Protein AF-A0A0A9XXL0-F1 (afdb_monomer_lite)

Structure (mmCIF, N/CA/C/O backbone):
data_AF-A0A0A9XXL0-F1
#
_entry.id   AF-A0A0A9XXL0-F1
#
loop_
_atom_site.group_PDB
_atom_site.id
_atom_site.type_symbol
_atom_site.label_atom_id
_atom_site.label_alt_id
_atom_site.label_comp_id
_atom_site.label_asym_id
_atom_site.label_entity_id
_atom_site.label_seq_id
_atom_site.pdbx_PDB_ins_code
_atom_site.Cartn_x
_atom_site.Cartn_y
_atom_site.Cartn_z
_atom_site.occupancy
_atom_site.B_iso_or_equiv
_atom_site.auth_seq_id
_atom_site.auth_comp_id
_atom_site.auth_asym_id
_atom_site.auth_atom_id
_atom_site.pdbx_PDB_model_num
ATOM 1 N N . PHE A 1 1 ? 27.779 -18.215 -53.966 1.00 49.84 1 PHE A N 1
ATOM 2 C CA . PHE A 1 1 ? 27.260 -18.832 -52.731 1.00 49.84 1 PHE A CA 1
ATOM 3 C C . PHE A 1 1 ? 27.783 -18.020 -51.558 1.00 49.84 1 PHE A C 1
ATOM 5 O O . PHE A 1 1 ? 28.861 -18.309 -51.068 1.00 49.84 1 PHE A O 1
ATOM 12 N N . GLU A 1 2 ? 27.054 -16.990 -51.136 1.00 44.25 2 GLU A N 1
ATOM 13 C CA . GLU A 1 2 ? 27.324 -16.292 -49.874 1.00 44.25 2 GLU A CA 1
ATOM 14 C C . GLU A 1 2 ? 26.013 -16.256 -49.096 1.00 44.25 2 GLU A C 1
ATOM 16 O O . GLU A 1 2 ? 25.129 -15.441 -49.341 1.00 44.25 2 GLU A O 1
ATOM 21 N N . GLN A 1 3 ? 25.856 -17.240 -48.212 1.00 53.06 3 GLN A N 1
ATOM 22 C CA . GLN A 1 3 ? 24.841 -17.208 -47.172 1.00 53.06 3 GLN A CA 1
ATOM 23 C C . GLN A 1 3 ? 25.384 -16.298 -46.071 1.00 53.06 3 GLN A C 1
ATOM 25 O O . GLN A 1 3 ? 26.183 -16.733 -45.245 1.00 53.06 3 GLN A O 1
ATOM 30 N N . GLN A 1 4 ? 24.983 -15.026 -46.077 1.00 57.50 4 GLN A N 1
ATOM 31 C CA . GLN A 1 4 ? 25.156 -14.179 -44.903 1.00 57.50 4 GLN A CA 1
ATOM 32 C C . GLN A 1 4 ? 24.216 -14.687 -43.811 1.00 57.50 4 GLN A C 1
ATOM 34 O O . GLN A 1 4 ? 22.992 -14.636 -43.925 1.00 57.50 4 GLN A O 1
ATOM 39 N N . GLN A 1 5 ? 24.835 -15.238 -42.771 1.00 61.00 5 GLN A N 1
ATOM 40 C CA . GLN A 1 5 ? 24.216 -15.678 -41.532 1.00 61.00 5 GLN A CA 1
ATOM 41 C C . GLN A 1 5 ? 23.481 -14.497 -40.892 1.00 61.00 5 GLN A C 1
ATOM 43 O O . GLN A 1 5 ? 24.070 -13.625 -40.259 1.00 61.00 5 GLN A O 1
ATOM 48 N N . GLN A 1 6 ? 22.166 -14.468 -41.084 1.00 58.16 6 GLN A N 1
ATOM 49 C CA . GLN A 1 6 ? 21.268 -13.571 -40.378 1.00 58.16 6 GLN A CA 1
ATOM 50 C C . GLN A 1 6 ? 21.258 -14.004 -38.908 1.00 58.16 6 GLN A C 1
ATOM 52 O O . GLN A 1 6 ? 20.648 -15.013 -38.545 1.00 58.16 6 GLN A O 1
ATOM 57 N N . ALA A 1 7 ? 21.977 -13.269 -38.059 1.00 59.91 7 ALA A N 1
ATOM 58 C CA . ALA A 1 7 ? 21.855 -13.385 -36.616 1.00 59.91 7 ALA A CA 1
ATOM 59 C C . ALA A 1 7 ? 20.393 -13.094 -36.247 1.00 59.91 7 ALA A C 1
ATOM 61 O O . ALA A 1 7 ? 19.950 -11.946 -36.262 1.00 59.91 7 ALA A O 1
ATOM 62 N N . ARG A 1 8 ? 19.613 -14.147 -35.977 1.00 52.84 8 ARG A N 1
ATOM 63 C CA . ARG A 1 8 ? 18.274 -14.026 -35.395 1.00 52.84 8 ARG A CA 1
ATOM 64 C C . ARG A 1 8 ? 18.458 -13.433 -34.002 1.00 52.84 8 ARG A C 1
ATOM 66 O O . ARG A 1 8 ? 18.726 -14.168 -33.057 1.00 52.84 8 ARG A O 1
ATOM 73 N N . ALA A 1 9 ? 18.357 -12.111 -33.889 1.00 58.66 9 ALA A N 1
ATOM 74 C CA . ALA A 1 9 ? 18.155 -11.461 -32.606 1.00 58.66 9 ALA A CA 1
ATOM 75 C C . ALA A 1 9 ? 16.938 -12.133 -31.958 1.00 58.66 9 ALA A C 1
ATOM 77 O O . ALA A 1 9 ? 15.863 -12.194 -32.565 1.00 58.66 9 ALA A O 1
ATOM 78 N N . ALA A 1 10 ? 17.133 -12.728 -30.781 1.00 61.19 10 ALA A N 1
ATOM 79 C CA . ALA A 1 10 ? 16.031 -13.257 -29.994 1.00 61.19 10 ALA A CA 1
ATOM 80 C C . ALA A 1 10 ? 14.982 -12.142 -29.820 1.00 61.19 10 ALA A C 1
ATOM 82 O O . ALA A 1 10 ? 15.371 -10.975 -29.695 1.00 61.19 10 ALA A O 1
ATOM 83 N N . PRO A 1 11 ? 13.673 -12.455 -29.850 1.00 59.47 11 PRO A N 1
ATOM 84 C CA . PRO A 1 11 ? 12.660 -11.450 -29.550 1.00 59.47 11 PRO A CA 1
ATOM 85 C C . PRO A 1 11 ? 13.009 -10.804 -28.201 1.00 59.47 11 PRO A C 1
ATOM 87 O O . PRO A 1 11 ? 13.461 -11.526 -27.306 1.00 59.47 11 PRO A O 1
ATOM 90 N N . PRO A 1 12 ? 12.859 -9.473 -28.045 1.00 58.34 12 PRO A N 1
ATOM 91 C CA . PRO A 1 12 ? 13.075 -8.846 -26.751 1.00 58.34 12 PRO A CA 1
ATOM 92 C C . PRO A 1 12 ? 12.215 -9.604 -25.743 1.00 58.34 12 PRO A C 1
ATOM 94 O O . PRO A 1 12 ? 11.015 -9.790 -25.967 1.00 58.34 12 PRO A O 1
ATOM 97 N N . ALA A 1 13 ? 12.853 -10.119 -24.688 1.00 59.03 13 ALA A N 1
ATOM 98 C CA . ALA A 1 13 ? 12.147 -10.764 -23.593 1.00 59.03 13 ALA A CA 1
ATOM 99 C C . ALA A 1 13 ? 10.990 -9.848 -23.165 1.00 59.03 13 ALA A C 1
ATOM 101 O O . ALA A 1 13 ? 11.168 -8.626 -23.211 1.00 59.03 13 ALA A O 1
ATOM 102 N N . PRO A 1 14 ? 9.814 -10.392 -22.798 1.00 54.81 14 PRO A N 1
ATOM 103 C CA . PRO A 1 14 ? 8.705 -9.566 -22.347 1.00 54.81 14 PRO A CA 1
ATOM 104 C C . PRO A 1 14 ? 9.224 -8.666 -21.228 1.00 54.81 14 PRO A C 1
ATOM 106 O O . PRO A 1 14 ? 9.605 -9.143 -20.159 1.00 54.81 14 PRO A O 1
ATOM 109 N N . THR A 1 15 ? 9.330 -7.370 -21.520 1.00 59.53 15 THR A N 1
ATOM 110 C CA . THR A 1 15 ? 9.769 -6.371 -20.553 1.00 59.53 15 THR A CA 1
ATOM 111 C C . THR A 1 15 ? 8.756 -6.419 -19.433 1.00 59.53 15 THR A C 1
ATOM 113 O O . THR A 1 15 ? 7.582 -6.102 -19.659 1.00 59.53 15 THR A O 1
ATOM 116 N N . ARG A 1 16 ? 9.184 -6.884 -18.258 1.00 61.16 16 ARG A N 1
ATOM 117 C CA . ARG A 1 16 ? 8.318 -6.888 -17.085 1.00 61.16 16 ARG A CA 1
ATOM 118 C C . ARG A 1 16 ? 7.814 -5.458 -16.879 1.00 61.16 16 ARG A C 1
ATOM 120 O O . ARG A 1 16 ? 8.539 -4.504 -17.176 1.00 61.16 16 ARG A O 1
ATOM 127 N N . PRO A 1 17 ? 6.550 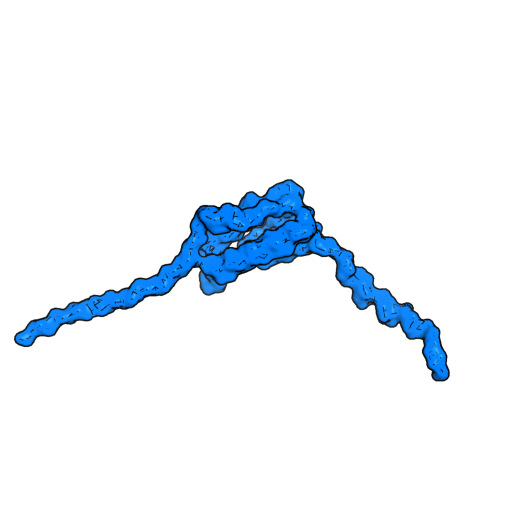-5.275 -16.492 1.00 66.88 17 PRO A N 1
ATOM 128 C CA . PRO A 1 17 ? 6.045 -3.943 -16.220 1.00 66.88 17 PRO A CA 1
ATOM 129 C C . PRO A 1 17 ? 6.868 -3.356 -15.069 1.00 66.88 17 PRO A C 1
ATOM 131 O O . PRO A 1 17 ? 6.873 -3.930 -13.993 1.00 66.88 17 PRO A O 1
ATOM 134 N N . HIS A 1 18 ? 7.571 -2.245 -15.300 1.00 72.69 18 HIS A N 1
ATOM 135 C CA . HIS A 1 18 ? 8.360 -1.597 -14.249 1.00 72.69 18 HIS A CA 1
ATOM 136 C C . HIS A 1 18 ? 7.465 -0.734 -13.356 1.00 72.69 18 HIS A C 1
ATOM 138 O O . HIS A 1 18 ? 6.600 0.007 -13.842 1.00 72.69 18 HIS A O 1
ATOM 144 N N . PHE A 1 19 ? 7.719 -0.765 -12.056 1.00 76.25 19 PHE A N 1
ATOM 145 C CA . PHE A 1 19 ? 7.063 0.047 -11.054 1.00 76.25 19 PHE A CA 1
ATOM 146 C C . PHE A 1 19 ? 7.470 1.521 -11.194 1.00 76.25 19 PHE A C 1
ATOM 148 O O . PHE A 1 19 ? 8.568 1.952 -10.839 1.00 76.25 19 PHE A O 1
ATOM 155 N N . LYS A 1 20 ? 6.557 2.332 -11.733 1.00 77.44 20 LYS A N 1
ATOM 156 C CA . LYS A 1 20 ? 6.718 3.782 -11.895 1.00 77.44 20 LYS A CA 1
ATOM 157 C C . LYS A 1 20 ? 6.043 4.572 -10.781 1.00 77.44 20 LYS A C 1
ATOM 159 O O . LYS A 1 20 ? 5.068 4.133 -10.175 1.00 77.44 20 LYS A O 1
ATOM 164 N N . LYS A 1 21 ? 6.496 5.818 -10.610 1.00 74.50 21 LYS A N 1
ATOM 165 C CA . LYS A 1 21 ? 5.904 6.807 -9.692 1.00 74.50 21 LYS A CA 1
ATOM 166 C C . LYS A 1 21 ? 4.396 6.993 -9.897 1.00 74.50 21 LYS A C 1
ATOM 168 O O . LYS A 1 21 ? 3.671 7.120 -8.925 1.00 74.50 21 LYS A O 1
ATOM 173 N N . GLU A 1 22 ? 3.926 6.916 -11.139 1.00 79.06 22 GLU A N 1
ATOM 174 C CA . GLU A 1 22 ? 2.502 7.020 -11.493 1.00 79.06 22 GLU A CA 1
ATOM 175 C C . GLU A 1 22 ? 1.638 5.947 -10.809 1.00 79.06 22 GLU A C 1
ATOM 177 O O . GLU A 1 22 ? 0.478 6.187 -10.493 1.00 79.06 22 GLU A O 1
ATOM 182 N N . HIS A 1 23 ? 2.196 4.764 -10.533 1.00 78.62 23 HIS A N 1
ATOM 183 C CA . HIS A 1 23 ? 1.485 3.703 -9.816 1.00 78.62 23 HIS A CA 1
ATOM 184 C C . HIS A 1 23 ? 1.361 3.998 -8.318 1.00 78.62 23 HIS A C 1
ATOM 186 O O . HIS A 1 23 ? 0.416 3.539 -7.683 1.00 78.62 23 HIS A O 1
ATOM 192 N N . ILE A 1 24 ? 2.267 4.811 -7.769 1.00 78.44 24 ILE A N 1
ATOM 193 C CA . ILE A 1 24 ? 2.233 5.269 -6.377 1.00 78.44 24 ILE A CA 1
ATOM 194 C C . ILE A 1 24 ? 1.065 6.240 -6.164 1.00 78.44 24 ILE A C 1
ATOM 196 O O . ILE A 1 24 ? 0.441 6.223 -5.106 1.00 78.44 24 ILE A O 1
ATOM 200 N N . ASP A 1 25 ? 0.734 7.069 -7.156 1.00 79.25 25 ASP A N 1
ATOM 201 C CA . ASP A 1 25 ? -0.407 7.992 -7.088 1.00 79.25 25 ASP A CA 1
ATOM 202 C C . ASP A 1 25 ? -1.765 7.279 -7.043 1.00 79.25 25 ASP A C 1
ATOM 204 O O . ASP A 1 25 ? -2.719 7.811 -6.482 1.00 79.25 25 ASP A O 1
ATOM 208 N N . VAL A 1 26 ? -1.842 6.046 -7.552 1.00 81.50 26 VAL A N 1
ATOM 209 C CA . VAL A 1 26 ? -3.060 5.220 -7.493 1.00 81.50 26 VAL A CA 1
ATOM 210 C C . VAL A 1 26 ? -3.287 4.635 -6.093 1.00 81.50 26 VAL A C 1
ATOM 212 O O . VAL A 1 26 ? -4.416 4.290 -5.746 1.00 81.50 26 VAL A O 1
ATOM 215 N N . ILE A 1 27 ? -2.235 4.521 -5.273 1.00 84.62 27 ILE A N 1
ATOM 216 C CA . ILE A 1 27 ? -2.342 3.984 -3.914 1.00 84.62 27 ILE A CA 1
ATOM 217 C C . ILE A 1 27 ? -3.051 5.019 -3.026 1.00 84.62 27 ILE A C 1
ATOM 219 O O . ILE A 1 27 ? -2.520 6.123 -2.841 1.00 84.62 27 ILE A O 1
ATOM 223 N N . PRO A 1 28 ? -4.217 4.682 -2.440 1.00 82.81 28 PRO A N 1
ATOM 224 C CA . PRO A 1 28 ? -4.902 5.584 -1.529 1.00 82.81 28 PRO A CA 1
ATOM 225 C C . PRO A 1 28 ? -4.073 5.784 -0.259 1.00 82.81 28 PRO A C 1
ATOM 227 O O . PRO A 1 28 ? -3.297 4.924 0.151 1.00 82.81 28 PRO A O 1
ATOM 230 N N . ILE A 1 29 ? -4.230 6.938 0.379 1.00 87.81 29 ILE A N 1
ATOM 231 C CA . ILE A 1 29 ? -3.555 7.222 1.644 1.00 87.81 29 ILE A CA 1
ATOM 232 C C . ILE A 1 29 ? -4.312 6.512 2.766 1.00 87.81 29 ILE A C 1
ATOM 234 O O . ILE A 1 29 ? -5.510 6.730 2.929 1.00 87.81 29 ILE A O 1
ATOM 238 N N . PHE A 1 30 ? -3.609 5.714 3.567 1.00 85.62 30 PHE A N 1
ATOM 239 C CA . PHE A 1 30 ? -4.183 5.023 4.716 1.00 85.62 30 PHE A CA 1
ATOM 240 C C . PHE A 1 30 ? -3.719 5.664 6.024 1.00 85.62 30 PHE A C 1
ATOM 242 O O . PHE A 1 30 ? -2.521 5.748 6.293 1.00 85.62 30 PHE A O 1
ATOM 249 N N . LYS A 1 31 ? -4.671 6.117 6.845 1.00 85.00 31 LYS A N 1
ATOM 250 C CA . LYS A 1 31 ? -4.409 6.767 8.144 1.00 85.00 31 LYS A CA 1
ATOM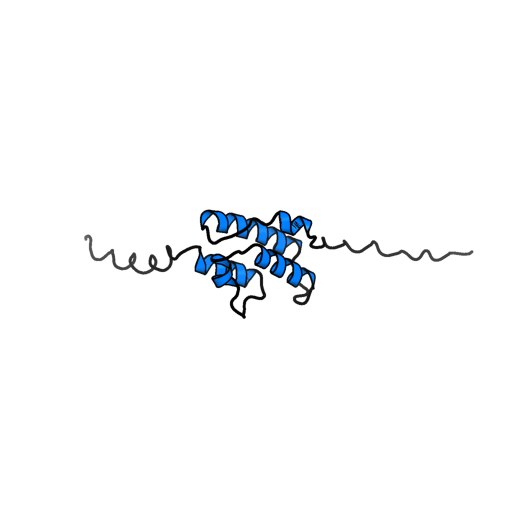 251 C C . LYS A 1 31 ? -4.833 5.925 9.350 1.00 85.00 31 LYS A C 1
ATOM 253 O O . LYS A 1 31 ? -4.562 6.326 10.474 1.00 85.00 31 LYS A O 1
ATOM 258 N N . GLY A 1 32 ? -5.467 4.771 9.131 1.00 78.25 32 GLY A N 1
ATOM 259 C CA . GLY A 1 32 ? -6.010 3.930 10.206 1.00 78.25 32 GLY A CA 1
ATOM 260 C C . GLY A 1 32 ? -7.536 3.826 10.226 1.00 78.25 32 GLY A C 1
ATOM 261 O O . GLY A 1 32 ? -8.107 3.457 11.244 1.00 78.25 32 GLY A O 1
ATOM 262 N N . GLU A 1 33 ? -8.209 4.172 9.127 1.00 81.44 33 GLU A N 1
ATOM 263 C CA . GLU A 1 33 ? -9.666 4.058 9.008 1.00 81.44 33 GLU A CA 1
ATOM 264 C C . GLU A 1 33 ? -10.052 2.645 8.532 1.00 81.44 33 GLU A C 1
ATOM 266 O O . GLU A 1 33 ? -9.637 2.253 7.441 1.00 81.44 33 GLU A O 1
ATOM 271 N N . PRO A 1 34 ? -10.860 1.870 9.277 1.00 74.88 34 PRO A N 1
ATOM 272 C CA . PRO A 1 34 ? -11.172 0.477 8.931 1.00 74.88 34 PRO A CA 1
ATOM 273 C C . PRO A 1 34 ? -11.892 0.331 7.579 1.00 74.88 34 PRO A C 1
ATOM 275 O O . PRO A 1 34 ? -11.638 -0.618 6.840 1.00 74.88 34 PRO A O 1
ATOM 278 N N . GLU A 1 35 ? -12.726 1.301 7.196 1.00 76.31 35 GLU A N 1
ATOM 279 C CA . GLU A 1 35 ? -13.395 1.326 5.885 1.00 76.31 35 GLU A CA 1
ATOM 280 C C . GLU A 1 35 ? -12.393 1.486 4.727 1.00 76.31 35 GLU A C 1
ATOM 282 O O . GLU A 1 35 ? -12.533 0.862 3.674 1.00 76.31 35 GLU A O 1
ATOM 287 N N . GLY A 1 36 ? -11.330 2.268 4.945 1.00 78.44 36 GLY A N 1
ATOM 288 C CA . GLY A 1 36 ? -10.255 2.481 3.977 1.00 78.44 36 GLY A CA 1
ATOM 289 C C . GLY A 1 36 ? -9.248 1.330 3.906 1.00 78.44 36 GLY A C 1
ATOM 290 O O . GLY A 1 36 ? -8.514 1.226 2.923 1.00 78.44 36 GLY A O 1
ATOM 291 N N . LEU A 1 37 ? -9.219 0.442 4.909 1.00 82.81 37 LEU A N 1
ATOM 292 C CA . LEU A 1 37 ? -8.263 -0.665 4.991 1.00 82.81 37 LEU A CA 1
ATOM 293 C C . LEU A 1 37 ? -8.464 -1.666 3.850 1.00 82.81 37 LEU A C 1
ATOM 295 O O . LEU A 1 37 ? -7.515 -1.998 3.144 1.00 82.81 37 LEU A O 1
ATOM 299 N N . HIS A 1 38 ? -9.702 -2.114 3.630 1.00 82.75 38 HIS A N 1
ATOM 300 C CA . HIS A 1 38 ? -10.015 -3.081 2.575 1.00 82.75 38 HIS A CA 1
ATOM 301 C C . HIS A 1 38 ? -9.688 -2.535 1.182 1.00 82.75 38 HIS A C 1
ATOM 303 O O . HIS A 1 38 ? -9.120 -3.246 0.351 1.00 82.75 38 HIS A O 1
ATOM 309 N N . GLN A 1 39 ? -10.004 -1.262 0.933 1.00 85.00 39 GLN A N 1
ATOM 310 C CA . GLN A 1 39 ? -9.702 -0.608 -0.337 1.00 85.00 39 GLN A CA 1
ATOM 311 C C . GLN A 1 39 ? -8.192 -0.442 -0.540 1.00 85.00 39 GLN A C 1
ATOM 313 O O . GLN A 1 39 ? -7.689 -0.728 -1.629 1.00 85.00 39 GLN A O 1
ATOM 318 N N . PHE A 1 40 ? -7.472 -0.018 0.503 1.00 87.38 40 PHE A N 1
ATOM 319 C CA . PHE A 1 40 ? -6.019 0.102 0.482 1.00 87.38 40 PHE A CA 1
ATOM 320 C C . PHE A 1 40 ? -5.370 -1.242 0.152 1.00 87.38 40 PHE A C 1
ATOM 322 O O . PHE A 1 40 ? -4.676 -1.339 -0.857 1.00 87.38 40 PHE A O 1
ATOM 329 N N . LEU A 1 41 ? -5.689 -2.288 0.924 1.00 86.38 41 LEU A N 1
ATOM 330 C CA . LEU A 1 41 ? -5.152 -3.636 0.732 1.00 86.38 41 LEU A CA 1
ATOM 331 C C . LEU A 1 41 ? -5.467 -4.200 -0.655 1.00 86.38 41 LEU A C 1
ATOM 333 O O . LEU A 1 41 ? -4.614 -4.846 -1.257 1.00 86.38 41 LEU A O 1
ATOM 337 N N . HIS A 1 42 ? -6.664 -3.953 -1.189 1.00 87.06 42 HIS A N 1
ATOM 338 C CA . HIS A 1 42 ? -7.036 -4.406 -2.532 1.00 87.06 42 HIS A CA 1
ATOM 339 C C . HIS A 1 42 ? -6.180 -3.760 -3.624 1.00 87.06 42 HIS A C 1
ATOM 341 O O . HIS A 1 42 ? -5.722 -4.436 -4.546 1.00 87.06 42 HIS A O 1
ATOM 347 N N . ILE A 1 43 ? -5.940 -2.450 -3.531 1.00 86.94 43 ILE A N 1
ATOM 348 C CA . ILE A 1 43 ? -5.138 -1.717 -4.518 1.00 86.94 43 ILE A CA 1
ATOM 349 C C . ILE A 1 43 ? -3.663 -2.098 -4.396 1.00 86.94 43 ILE A C 1
ATOM 351 O O . ILE A 1 43 ? -3.021 -2.387 -5.406 1.00 86.94 43 ILE A O 1
ATOM 355 N N . THR A 1 44 ? -3.129 -2.166 -3.176 1.00 87.94 44 THR A N 1
ATOM 356 C CA . THR A 1 44 ? -1.731 -2.546 -2.954 1.00 87.94 44 THR A CA 1
ATOM 357 C C . THR A 1 44 ? -1.467 -4.003 -3.323 1.00 87.94 44 THR A C 1
ATOM 359 O O . THR A 1 44 ? -0.424 -4.290 -3.898 1.00 87.94 44 THR A O 1
ATOM 362 N N . GLN A 1 45 ? -2.429 -4.911 -3.114 1.00 87.50 45 GLN A N 1
ATOM 363 C CA . GLN A 1 45 ? -2.321 -6.309 -3.546 1.00 87.50 45 GLN A CA 1
ATOM 364 C C . GLN A 1 45 ? -2.215 -6.415 -5.068 1.00 87.50 45 GLN A C 1
ATOM 366 O O . GLN A 1 45 ? -1.406 -7.192 -5.555 1.00 87.50 45 GLN A O 1
ATOM 371 N N . LYS A 1 46 ? -2.985 -5.623 -5.825 1.00 86.25 46 LYS A N 1
ATOM 372 C CA . LYS A 1 46 ? -2.896 -5.599 -7.296 1.00 86.25 46 LYS A CA 1
ATOM 373 C C . LYS A 1 46 ? -1.558 -5.075 -7.804 1.00 86.25 46 LYS A C 1
ATOM 375 O O . LYS A 1 46 ? -1.110 -5.484 -8.870 1.00 86.25 46 LYS A O 1
ATOM 380 N N . LEU A 1 47 ? -0.946 -4.142 -7.077 1.00 85.31 47 LEU A N 1
ATOM 381 C CA . LEU A 1 47 ? 0.393 -3.664 -7.409 1.00 85.31 47 LEU A CA 1
ATOM 382 C C . LEU A 1 47 ? 1.429 -4.745 -7.128 1.00 85.31 47 LEU A C 1
ATOM 384 O O . LEU A 1 47 ? 2.259 -5.019 -7.982 1.00 85.31 47 LEU A O 1
ATOM 388 N N . VAL A 1 48 ? 1.342 -5.396 -5.974 1.00 85.19 48 VAL A N 1
ATOM 389 C CA . VAL A 1 48 ? 2.241 -6.495 -5.617 1.00 85.19 48 VAL A CA 1
ATOM 390 C C . VAL A 1 48 ? 2.099 -7.638 -6.622 1.00 85.19 48 VAL A C 1
ATOM 392 O O . VAL A 1 48 ? 3.084 -8.032 -7.213 1.00 85.19 48 VAL A O 1
ATOM 395 N N . ASP A 1 49 ? 0.889 -8.073 -6.957 1.00 84.31 49 ASP A N 1
ATOM 396 C CA . ASP A 1 49 ? 0.656 -9.138 -7.948 1.00 84.31 49 ASP A CA 1
ATOM 397 C C . ASP A 1 49 ? 1.244 -8.829 -9.340 1.00 84.31 49 ASP A C 1
ATOM 399 O O . ASP A 1 49 ? 1.688 -9.720 -10.059 1.00 84.31 49 ASP A O 1
ATOM 403 N N . ARG A 1 50 ? 1.284 -7.546 -9.724 1.00 81.62 50 ARG A N 1
ATOM 404 C CA . ARG A 1 50 ? 1.789 -7.117 -11.033 1.00 81.62 50 ARG A CA 1
ATOM 405 C C . ARG A 1 50 ? 3.300 -6.857 -11.053 1.00 81.62 50 ARG A C 1
ATOM 407 O O . ARG A 1 50 ? 3.919 -7.057 -12.095 1.00 81.62 50 ARG A O 1
ATOM 414 N N . PHE A 1 51 ? 3.852 -6.328 -9.964 1.00 81.00 51 PHE A N 1
ATOM 415 C CA . PHE A 1 51 ? 5.207 -5.762 -9.917 1.00 81.00 51 PHE A CA 1
ATOM 416 C C . PHE A 1 51 ? 6.149 -6.504 -8.965 1.00 81.00 51 PHE A C 1
ATOM 418 O O . PHE A 1 51 ? 7.356 -6.314 -9.049 1.00 81.00 51 PHE A O 1
ATOM 425 N N . TYR A 1 52 ? 5.623 -7.318 -8.050 1.00 80.62 52 TYR A N 1
ATOM 426 C CA . TYR A 1 52 ? 6.432 -8.071 -7.103 1.00 80.62 52 TYR A CA 1
ATOM 427 C C . TYR A 1 52 ? 6.990 -9.320 -7.780 1.00 80.62 52 TYR A C 1
ATOM 429 O O . TYR A 1 52 ? 6.258 -10.190 -8.254 1.00 80.62 52 TYR A O 1
ATOM 437 N N . ASN A 1 53 ? 8.310 -9.396 -7.831 1.00 80.62 53 ASN A N 1
ATOM 438 C CA . ASN A 1 53 ? 9.045 -10.522 -8.362 1.00 80.62 53 ASN A CA 1
ATOM 439 C C . ASN A 1 53 ? 9.220 -11.577 -7.261 1.00 80.62 53 ASN A C 1
ATOM 441 O O . ASN A 1 53 ? 10.032 -11.411 -6.353 1.00 80.62 53 ASN A O 1
ATOM 445 N N . HIS A 1 54 ? 8.450 -12.662 -7.340 1.00 76.06 54 HIS A N 1
ATOM 446 C CA . HIS A 1 54 ? 8.548 -13.777 -6.394 1.00 76.06 54 HIS A CA 1
ATOM 447 C C . HIS A 1 54 ? 9.771 -14.677 -6.641 1.00 76.06 54 HIS A C 1
ATOM 449 O O . HIS A 1 54 ? 10.178 -15.396 -5.731 1.00 76.06 54 HIS A O 1
ATOM 455 N N . ASP A 1 55 ? 10.352 -14.638 -7.843 1.00 76.50 55 ASP A N 1
ATOM 456 C CA . ASP A 1 55 ? 11.528 -15.433 -8.210 1.00 76.50 55 ASP A CA 1
ATOM 457 C C . ASP A 1 55 ? 12.843 -14.816 -7.702 1.00 76.50 55 ASP A C 1
ATOM 459 O O . ASP A 1 55 ? 13.812 -15.542 -7.491 1.00 76.50 55 ASP A O 1
ATOM 463 N N . ASP A 1 56 ? 12.880 -13.495 -7.490 1.00 77.06 56 ASP A N 1
ATOM 464 C CA . ASP A 1 56 ? 14.052 -12.770 -6.983 1.00 77.06 56 ASP A CA 1
ATOM 465 C C . ASP A 1 56 ? 13.646 -11.845 -5.817 1.00 77.06 56 ASP A C 1
ATOM 467 O O . ASP A 1 56 ? 13.097 -10.764 -6.040 1.00 77.06 56 ASP A O 1
ATOM 471 N N . PRO A 1 57 ? 13.848 -12.259 -4.553 1.00 70.88 57 PRO A N 1
ATOM 472 C CA . PRO A 1 57 ? 13.432 -11.474 -3.390 1.00 70.88 57 PRO A CA 1
ATOM 473 C C . PRO A 1 57 ? 14.267 -10.199 -3.187 1.00 70.88 57 PRO A C 1
ATOM 475 O O . PRO A 1 57 ? 13.759 -9.241 -2.603 1.00 70.88 57 PRO A O 1
ATOM 478 N N . ASP A 1 58 ? 15.501 -10.169 -3.696 1.00 73.88 58 ASP A N 1
ATOM 479 C CA . ASP A 1 58 ? 16.417 -9.021 -3.657 1.00 73.88 58 ASP A CA 1
ATOM 480 C C . ASP A 1 58 ? 16.181 -8.019 -4.804 1.00 73.88 58 ASP A C 1
ATOM 482 O O . ASP A 1 58 ? 16.910 -7.028 -4.936 1.00 73.88 58 ASP A O 1
ATOM 486 N N . ASP A 1 59 ? 15.139 -8.235 -5.613 1.00 80.62 59 ASP A N 1
ATOM 487 C CA . ASP A 1 59 ? 14.797 -7.358 -6.722 1.00 80.62 59 ASP A CA 1
ATOM 488 C C . ASP A 1 59 ? 14.522 -5.937 -6.210 1.00 80.62 59 ASP A C 1
ATOM 490 O O . ASP A 1 59 ? 13.743 -5.690 -5.277 1.00 80.62 59 ASP A O 1
ATOM 494 N N . PHE A 1 60 ? 15.173 -4.960 -6.836 1.00 79.94 60 PHE A N 1
ATOM 495 C CA . PHE A 1 60 ? 15.013 -3.560 -6.470 1.00 79.94 60 PHE A CA 1
ATOM 496 C C . PHE A 1 60 ? 13.557 -3.095 -6.624 1.00 79.94 60 PHE A C 1
ATOM 498 O O . PHE A 1 60 ? 13.092 -2.262 -5.839 1.00 79.94 60 PHE A O 1
ATOM 505 N N . GLU A 1 61 ? 12.807 -3.666 -7.573 1.00 81.50 61 GLU A N 1
ATOM 506 C CA . GLU A 1 61 ? 11.384 -3.375 -7.748 1.00 81.50 61 GLU A CA 1
ATOM 507 C C . GLU A 1 61 ? 10.564 -3.803 -6.529 1.00 81.50 61 GLU A C 1
ATOM 509 O O . GLU A 1 61 ? 9.694 -3.046 -6.092 1.00 81.50 61 GLU A O 1
ATOM 514 N N . ASN A 1 62 ? 10.891 -4.938 -5.900 1.00 83.25 62 ASN A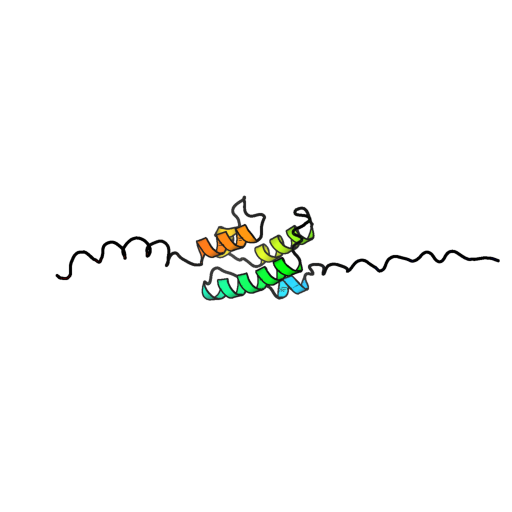 N 1
ATOM 515 C CA . ASN A 1 62 ? 10.229 -5.379 -4.671 1.00 83.25 62 ASN A CA 1
ATOM 516 C C . ASN A 1 62 ? 10.410 -4.334 -3.572 1.00 83.25 62 ASN A C 1
ATOM 518 O O . ASN A 1 62 ? 9.439 -3.890 -2.954 1.00 83.25 62 ASN A O 1
ATOM 522 N N . THR A 1 63 ? 11.642 -3.861 -3.379 1.00 83.19 63 THR A N 1
ATOM 523 C CA . THR A 1 63 ? 11.939 -2.830 -2.377 1.00 83.19 63 THR A CA 1
ATOM 524 C C . THR A 1 63 ? 11.224 -1.516 -2.699 1.00 83.19 63 THR A C 1
ATOM 526 O O . THR A 1 63 ? 10.699 -0.859 -1.792 1.00 83.19 63 THR A O 1
ATOM 529 N N . MET A 1 64 ? 11.139 -1.136 -3.977 1.00 84.19 64 MET A N 1
ATOM 530 C CA . MET A 1 64 ? 10.403 0.052 -4.416 1.00 84.19 64 MET A CA 1
ATOM 531 C C . MET A 1 64 ? 8.901 -0.051 -4.140 1.00 84.19 64 MET A C 1
ATOM 533 O O . MET A 1 64 ? 8.327 0.893 -3.592 1.00 84.19 64 MET A O 1
ATOM 537 N N . VAL A 1 65 ? 8.268 -1.180 -4.471 1.00 85.38 65 VAL A N 1
ATOM 538 C CA . VAL A 1 65 ? 6.836 -1.422 -4.232 1.00 85.38 65 VAL A CA 1
ATOM 539 C C . VAL A 1 65 ? 6.534 -1.352 -2.737 1.00 85.38 65 VAL A C 1
ATOM 541 O O . VAL A 1 65 ? 5.641 -0.615 -2.316 1.00 85.38 65 VAL A O 1
ATOM 544 N N . ILE A 1 66 ? 7.321 -2.049 -1.913 1.00 85.69 66 ILE A N 1
ATOM 545 C CA . ILE A 1 66 ? 7.166 -2.050 -0.454 1.00 85.69 66 ILE A CA 1
ATOM 546 C C . ILE A 1 66 ? 7.352 -0.646 0.129 1.00 85.69 66 ILE A C 1
ATOM 548 O O . ILE A 1 66 ? 6.542 -0.198 0.945 1.00 85.69 66 ILE A O 1
ATOM 552 N N . SER A 1 67 ? 8.378 0.082 -0.316 1.00 84.81 67 SER A N 1
ATOM 553 C CA . SER A 1 67 ? 8.643 1.452 0.136 1.00 84.81 67 SER A CA 1
ATOM 554 C C . SER A 1 67 ? 7.522 2.412 -0.260 1.00 84.81 67 SER A C 1
ATOM 556 O O . SER A 1 67 ? 7.110 3.251 0.542 1.00 84.81 67 SER A O 1
ATOM 558 N N . ALA A 1 68 ? 6.978 2.269 -1.470 1.00 86.81 68 ALA A N 1
ATOM 559 C CA . ALA A 1 68 ? 5.854 3.069 -1.933 1.00 86.81 68 ALA A CA 1
ATOM 560 C C . ALA A 1 68 ? 4.589 2.808 -1.111 1.00 86.81 68 ALA A C 1
ATOM 562 O O . ALA A 1 68 ? 3.932 3.760 -0.689 1.00 86.81 68 ALA A O 1
ATOM 563 N N . ILE A 1 69 ? 4.283 1.542 -0.820 1.00 87.19 69 ILE A N 1
ATOM 564 C CA . ILE A 1 69 ? 3.155 1.166 0.039 1.00 87.19 69 ILE A CA 1
ATOM 565 C C . ILE A 1 69 ? 3.340 1.773 1.433 1.00 87.19 69 ILE A C 1
ATOM 567 O O . ILE A 1 69 ? 2.449 2.474 1.910 1.00 87.19 69 ILE A O 1
ATOM 571 N N . LYS A 1 70 ? 4.520 1.607 2.048 1.00 85.19 70 LYS A N 1
ATOM 572 C CA . LYS A 1 70 ? 4.849 2.215 3.349 1.00 85.1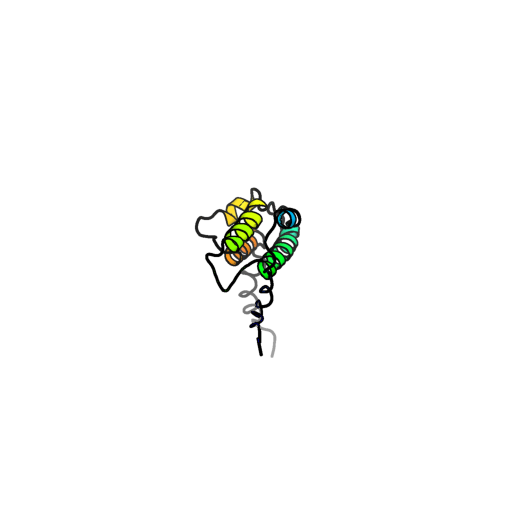9 70 LYS A CA 1
ATOM 573 C C . LYS A 1 70 ? 4.696 3.737 3.341 1.00 85.19 70 LYS A C 1
ATOM 575 O O . LYS A 1 70 ? 4.168 4.289 4.299 1.00 85.19 70 LYS A O 1
ATOM 580 N N . SER A 1 71 ? 5.087 4.413 2.258 1.00 86.44 71 SER A N 1
ATOM 581 C CA . SER A 1 71 ? 4.981 5.878 2.144 1.00 86.44 71 SER A CA 1
ATOM 582 C C . SER A 1 71 ? 3.540 6.406 2.173 1.00 86.44 71 SER A C 1
ATOM 584 O O . SER A 1 71 ? 3.313 7.570 2.500 1.00 86.44 71 SER A O 1
ATOM 586 N N . LYS A 1 72 ? 2.560 5.559 1.838 1.00 87.75 72 LYS A N 1
ATOM 587 C CA . LYS A 1 72 ? 1.131 5.904 1.812 1.00 87.75 72 LYS A CA 1
ATOM 588 C C . LYS A 1 72 ? 0.412 5.562 3.114 1.00 87.75 72 LYS A C 1
ATOM 590 O O . LYS A 1 72 ? -0.747 5.940 3.277 1.00 87.75 72 LYS A O 1
ATOM 595 N N . ILE A 1 73 ? 1.101 4.899 4.041 1.00 86.56 73 ILE A N 1
ATOM 596 C CA . ILE A 1 73 ? 0.627 4.617 5.393 1.00 86.56 73 ILE A CA 1
ATOM 597 C C . ILE A 1 73 ? 1.091 5.770 6.286 1.00 86.56 73 ILE A C 1
ATOM 599 O O . ILE A 1 73 ? 2.268 5.881 6.629 1.00 86.56 73 ILE A O 1
ATOM 603 N N . LEU A 1 74 ? 0.166 6.651 6.648 1.00 85.69 74 LEU A N 1
ATOM 604 C CA . LEU A 1 74 ? 0.446 7.820 7.478 1.00 85.69 74 LEU A CA 1
ATOM 605 C C . LEU A 1 74 ? 0.173 7.536 8.965 1.00 85.69 74 LEU A C 1
ATOM 607 O O . LEU A 1 74 ? -0.570 6.608 9.292 1.00 85.69 74 LEU A O 1
ATOM 611 N N . PRO A 1 75 ? 0.744 8.331 9.889 1.00 80.19 75 PRO A N 1
ATOM 612 C CA . PRO A 1 75 ? 0.393 8.254 11.304 1.00 80.19 75 PRO A CA 1
ATOM 613 C C . PRO A 1 75 ? -1.111 8.510 11.514 1.00 80.19 75 PRO A C 1
ATOM 615 O O . PRO A 1 75 ? -1.654 9.403 10.855 1.00 80.19 75 PRO A O 1
ATOM 618 N N . PRO A 1 76 ? -1.789 7.790 12.431 1.00 77.25 76 PRO A N 1
ATOM 619 C CA . PRO A 1 76 ? -1.262 6.799 13.387 1.00 77.25 76 PRO A CA 1
ATOM 620 C C . PRO A 1 76 ? -1.026 5.374 12.838 1.00 77.25 76 PRO A C 1
ATOM 622 O O . PRO A 1 76 ? -0.359 4.583 13.504 1.00 77.25 76 PRO A O 1
ATOM 625 N N . ALA A 1 77 ? -1.504 5.031 11.636 1.00 78.62 77 ALA A N 1
ATOM 626 C CA . ALA A 1 77 ? -1.346 3.691 11.043 1.00 78.62 77 ALA A CA 1
ATOM 627 C C . ALA A 1 77 ? 0.091 3.247 10.809 1.00 78.62 77 ALA A C 1
ATOM 629 O O . ALA A 1 77 ? 0.404 2.064 10.958 1.00 78.62 77 ALA A O 1
ATOM 630 N N . SER A 1 78 ? 0.978 4.193 10.521 1.00 79.38 78 SER A N 1
ATOM 631 C CA . SER A 1 78 ? 2.401 3.911 10.361 1.00 79.38 78 SER A CA 1
ATOM 632 C C . SER A 1 78 ? 2.996 3.230 11.600 1.00 79.38 78 SER A C 1
ATOM 634 O O . SER A 1 78 ? 3.803 2.318 11.464 1.00 79.38 78 SER A O 1
ATOM 636 N N . HIS A 1 79 ? 2.552 3.559 12.814 1.00 79.06 79 HIS A N 1
ATOM 637 C CA . HIS A 1 79 ? 3.128 2.981 14.033 1.00 79.06 79 HIS A CA 1
ATOM 638 C C . HIS A 1 79 ? 2.988 1.452 14.112 1.00 79.06 79 HIS A C 1
ATOM 640 O O . HIS A 1 79 ? 3.860 0.797 14.675 1.00 79.06 79 HIS A O 1
ATOM 646 N N . ALA A 1 80 ? 1.946 0.874 13.505 1.00 72.25 80 ALA A N 1
ATOM 647 C CA . ALA A 1 80 ? 1.758 -0.577 13.452 1.00 72.25 80 ALA A CA 1
ATOM 648 C C . ALA A 1 80 ? 2.702 -1.273 12.450 1.00 72.25 80 ALA A C 1
ATOM 650 O O . ALA A 1 80 ? 3.035 -2.443 12.619 1.00 72.25 80 ALA A O 1
ATOM 651 N N . VAL A 1 81 ? 3.141 -0.558 11.409 1.00 72.19 81 VAL A N 1
ATOM 652 C CA . VAL A 1 81 ? 3.876 -1.117 10.257 1.00 72.19 81 VAL A CA 1
ATOM 653 C C . VAL A 1 81 ? 5.372 -0.784 10.291 1.00 72.19 81 VAL A C 1
ATOM 655 O O . VAL A 1 81 ? 6.184 -1.476 9.685 1.00 72.19 81 VAL A O 1
ATOM 658 N N . PHE A 1 82 ? 5.770 0.255 11.026 1.00 69.94 82 PHE A N 1
ATOM 659 C CA . PHE A 1 82 ? 7.168 0.674 11.172 1.00 69.94 82 PHE A CA 1
ATOM 660 C C . PHE A 1 82 ? 7.958 -0.134 12.222 1.00 69.94 82 PHE A C 1
ATOM 662 O O . PHE A 1 82 ? 9.072 0.244 12.580 1.00 69.94 82 PHE A O 1
ATOM 669 N N . SER A 1 83 ? 7.426 -1.268 12.692 1.00 65.06 83 SER A N 1
ATOM 670 C CA . SER A 1 83 ? 8.215 -2.232 13.467 1.00 65.06 83 SER A CA 1
ATOM 671 C C . SER A 1 83 ? 9.354 -2.801 12.607 1.00 65.06 83 SER A C 1
ATOM 673 O O . SER A 1 83 ? 9.169 -3.078 11.421 1.00 65.06 83 SER A O 1
ATOM 675 N N . ALA A 1 84 ? 10.535 -2.985 13.201 1.00 56.41 84 ALA A N 1
ATOM 676 C CA . ALA A 1 84 ? 11.807 -3.253 12.515 1.00 56.41 84 ALA A CA 1
ATOM 677 C C . ALA A 1 84 ? 11.902 -4.593 11.743 1.00 56.41 84 ALA A C 1
ATOM 679 O O . ALA A 1 84 ? 12.974 -4.925 11.255 1.00 56.41 84 ALA A O 1
ATOM 680 N N . ALA A 1 85 ? 10.817 -5.367 11.637 1.00 62.06 85 ALA A N 1
ATOM 681 C CA . ALA A 1 85 ? 10.805 -6.711 11.047 1.00 62.06 85 ALA A CA 1
ATOM 682 C C . ALA A 1 85 ? 9.852 -6.873 9.84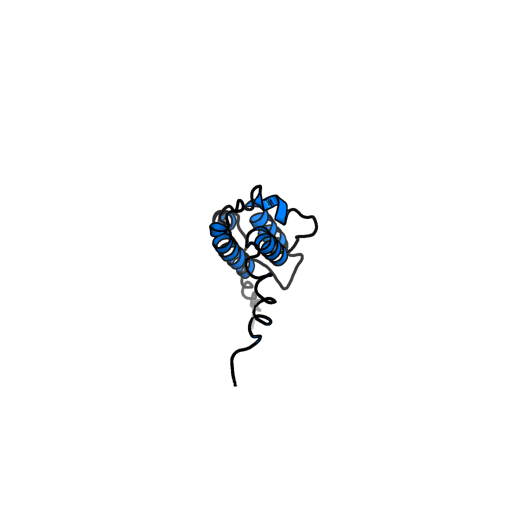2 1.00 62.06 85 ALA A C 1
ATOM 684 O O . ALA A 1 85 ? 9.565 -8.005 9.430 1.00 62.06 85 ALA A O 1
ATOM 685 N N . ILE A 1 86 ? 9.300 -5.772 9.315 1.00 70.81 86 ILE A N 1
ATOM 686 C CA . ILE A 1 86 ? 8.288 -5.780 8.249 1.00 70.81 86 ILE A CA 1
ATOM 687 C C . ILE A 1 86 ? 8.930 -5.420 6.904 1.00 70.81 86 ILE A C 1
ATOM 689 O O . ILE A 1 86 ? 8.921 -4.262 6.483 1.00 70.81 86 ILE A O 1
ATOM 693 N N . ASP A 1 87 ? 9.470 -6.432 6.230 1.00 74.81 87 ASP A N 1
ATOM 694 C CA . ASP A 1 87 ? 10.191 -6.291 4.952 1.00 74.81 87 ASP A CA 1
ATOM 695 C C . ASP A 1 87 ? 9.408 -6.831 3.746 1.00 74.81 87 ASP A C 1
ATOM 697 O O . ASP A 1 87 ? 9.780 -6.596 2.601 1.00 74.81 87 ASP A O 1
ATOM 701 N N . THR A 1 88 ? 8.289 -7.518 3.987 1.00 80.62 88 THR A N 1
ATOM 702 C CA . THR A 1 88 ? 7.439 -8.097 2.939 1.00 80.62 88 THR A CA 1
ATOM 703 C C . THR A 1 88 ? 6.040 -7.499 2.963 1.00 80.62 88 THR A C 1
ATOM 705 O O . THR A 1 88 ? 5.548 -7.044 4.000 1.00 80.62 88 THR A O 1
ATOM 708 N N . TYR A 1 89 ? 5.372 -7.516 1.808 1.00 83.19 89 TYR A N 1
ATOM 709 C CA . TYR A 1 89 ? 4.007 -7.008 1.694 1.00 83.19 89 TYR A CA 1
ATOM 710 C C . TYR A 1 89 ? 3.032 -7.805 2.566 1.00 83.19 89 TYR A C 1
ATOM 712 O O . TYR A 1 89 ? 2.142 -7.222 3.179 1.00 83.19 89 TYR A O 1
ATOM 720 N N . GLU A 1 90 ? 3.228 -9.120 2.669 1.00 81.81 90 GLU A N 1
ATOM 721 C CA . GLU A 1 90 ? 2.413 -9.987 3.522 1.00 81.81 90 GLU A CA 1
ATOM 722 C C . GLU A 1 90 ? 2.465 -9.541 4.981 1.00 81.81 90 GLU A C 1
ATOM 724 O O . GLU A 1 90 ? 1.419 -9.310 5.579 1.00 81.81 90 GLU A O 1
ATOM 729 N N . LYS A 1 91 ? 3.662 -9.262 5.509 1.00 83.50 91 LYS A N 1
ATOM 730 C CA . LYS A 1 91 ? 3.814 -8.739 6.870 1.00 83.50 91 LYS A CA 1
ATOM 731 C C . LYS A 1 91 ? 3.164 -7.364 7.046 1.00 83.50 91 LYS A C 1
ATOM 733 O O . LYS A 1 91 ? 2.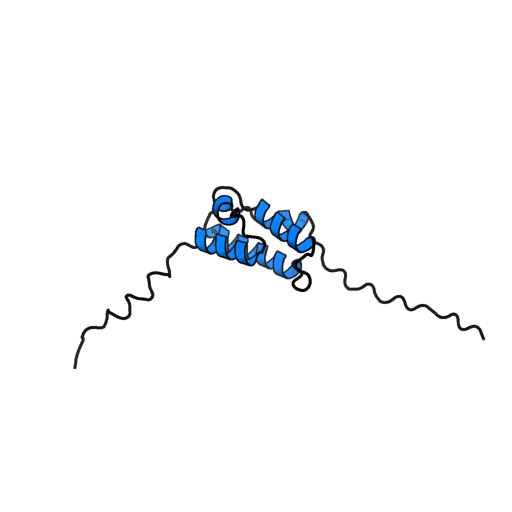610 -7.092 8.106 1.00 83.50 91 LYS A O 1
ATOM 738 N N . ILE A 1 92 ? 3.209 -6.490 6.031 1.00 84.94 92 ILE A N 1
ATOM 739 C CA . ILE A 1 92 ? 2.498 -5.195 6.063 1.00 84.94 92 ILE A CA 1
ATOM 740 C C . ILE A 1 92 ? 0.993 -5.436 6.157 1.00 84.94 92 ILE A C 1
ATOM 742 O O . ILE A 1 92 ? 0.324 -4.840 6.998 1.00 84.94 92 ILE A O 1
ATOM 746 N N . LYS A 1 93 ? 0.465 -6.309 5.299 1.00 85.88 93 LYS A N 1
ATOM 747 C CA . LYS A 1 93 ? -0.952 -6.662 5.254 1.00 85.88 93 LYS A CA 1
ATOM 748 C C . LYS A 1 93 ? -1.409 -7.257 6.583 1.00 85.88 93 LYS A C 1
ATOM 750 O O . LYS A 1 93 ? -2.403 -6.788 7.123 1.00 85.88 93 LYS A O 1
ATOM 755 N N . GLU A 1 94 ? -0.677 -8.222 7.131 1.00 83.25 94 GLU A N 1
ATOM 756 C CA . GLU A 1 94 ? -0.968 -8.822 8.435 1.00 83.25 94 GLU A CA 1
ATOM 757 C C . GLU A 1 94 ? -0.898 -7.798 9.568 1.00 83.25 94 GLU A C 1
ATOM 759 O O . GLU A 1 94 ? -1.801 -7.753 10.396 1.00 83.25 94 GLU A O 1
ATOM 764 N N . ALA A 1 95 ? 0.119 -6.933 9.601 1.00 83.31 95 ALA A N 1
ATOM 765 C CA . ALA A 1 95 ? 0.232 -5.895 10.624 1.00 83.31 95 ALA A CA 1
ATOM 766 C C . ALA A 1 95 ? -0.932 -4.897 10.564 1.00 83.31 95 ALA A C 1
ATOM 768 O O . ALA A 1 95 ? -1.491 -4.535 11.598 1.00 83.31 95 ALA A O 1
ATOM 769 N N . LEU A 1 96 ? -1.327 -4.477 9.359 1.00 82.75 96 LEU A N 1
ATOM 770 C CA . LEU A 1 96 ? -2.468 -3.588 9.160 1.00 82.75 96 LEU A CA 1
ATOM 771 C C . LEU A 1 96 ? -3.793 -4.266 9.530 1.00 82.75 96 LEU A C 1
ATOM 773 O O . LEU A 1 96 ? -4.615 -3.643 10.196 1.00 82.75 96 LEU A O 1
ATOM 777 N N . LEU A 1 97 ? -3.990 -5.532 9.153 1.00 82.31 97 LEU A N 1
ATOM 778 C CA . LEU A 1 97 ? -5.173 -6.309 9.533 1.00 82.31 97 LEU A CA 1
ATOM 779 C C . LEU A 1 97 ? -5.236 -6.517 11.054 1.00 82.31 97 LEU A C 1
ATOM 781 O O . LEU A 1 97 ? -6.252 -6.221 11.674 1.00 82.31 97 LEU A O 1
ATOM 785 N N . ASN A 1 98 ? -4.142 -6.925 11.691 1.00 79.75 98 ASN A N 1
ATOM 786 C CA . ASN A 1 98 ? -4.100 -7.113 13.142 1.00 79.75 98 ASN A CA 1
ATOM 787 C C . ASN A 1 98 ? -4.331 -5.808 13.917 1.00 79.75 98 ASN A C 1
ATOM 789 O O . ASN A 1 98 ? -4.931 -5.834 14.990 1.00 79.75 98 ASN A O 1
ATOM 793 N N . ALA A 1 99 ? -3.866 -4.671 13.391 1.00 79.75 99 ALA A N 1
ATOM 794 C CA . ALA A 1 99 ? -4.010 -3.376 14.051 1.00 79.75 99 ALA A CA 1
ATOM 795 C C . ALA A 1 99 ? -5.373 -2.705 13.813 1.00 79.75 99 ALA A C 1
ATOM 797 O O . ALA A 1 99 ? -5.868 -2.029 14.711 1.00 79.75 99 ALA A O 1
ATOM 798 N N . TYR A 1 100 ? -5.964 -2.859 12.622 1.00 77.69 100 TYR A N 1
ATOM 799 C CA . TYR A 1 100 ? -7.125 -2.067 12.183 1.00 77.69 100 TYR A CA 1
ATOM 800 C C . TYR A 1 100 ? -8.355 -2.885 11.786 1.00 77.69 100 TYR A C 1
ATOM 802 O O . TYR A 1 100 ? -9.426 -2.306 11.620 1.00 77.69 100 TYR A O 1
ATOM 810 N N . THR A 1 101 ? -8.242 -4.207 11.651 1.00 72.00 101 THR A N 1
ATOM 811 C CA . THR A 1 101 ? -9.401 -5.077 11.390 1.00 72.00 101 THR A CA 1
ATOM 812 C C . THR A 1 101 ? -10.138 -5.490 12.676 1.00 72.00 101 THR A C 1
ATOM 814 O O . THR A 1 101 ? -11.207 -6.075 12.567 1.00 72.00 101 THR A O 1
ATOM 817 N N . ASP A 1 102 ? -9.612 -5.134 13.860 1.00 57.19 102 ASP A N 1
ATOM 818 C CA . ASP A 1 102 ? -10.172 -5.317 15.216 1.00 57.19 102 ASP A CA 1
ATOM 819 C C . ASP A 1 102 ? -11.051 -6.570 15.425 1.00 57.19 102 ASP A C 1
ATOM 821 O O . ASP A 1 102 ? -12.244 -6.582 15.120 1.00 57.19 102 ASP A O 1
ATOM 825 N N . ARG A 1 103 ? -10.426 -7.616 15.993 1.00 52.41 103 ARG A N 1
ATOM 826 C CA . ARG A 1 103 ? -10.873 -8.448 17.138 1.00 52.41 103 ARG A CA 1
ATOM 827 C C . ARG A 1 103 ? -12.355 -8.832 17.306 1.00 52.41 103 ARG A C 1
ATOM 829 O O . ARG A 1 103 ? -12.754 -9.208 18.405 1.00 52.41 103 ARG A O 1
ATOM 836 N N . ARG A 1 104 ? -13.177 -8.831 16.262 1.00 50.28 104 ARG A N 1
ATOM 837 C CA . ARG A 1 104 ? -14.560 -9.326 16.367 1.00 50.28 104 ARG A CA 1
ATOM 838 C C . ARG A 1 104 ? -14.710 -10.837 16.187 1.00 50.28 104 ARG A C 1
ATOM 840 O O . ARG A 1 104 ? -15.803 -11.333 16.434 1.00 50.28 104 ARG A O 1
ATOM 847 N N . ASP A 1 105 ? -13.630 -11.564 15.881 1.00 48.62 105 ASP A N 1
ATOM 848 C CA . ASP A 1 105 ? -13.702 -13.021 15.667 1.00 48.62 105 ASP A CA 1
ATOM 849 C C . ASP A 1 105 ? -12.893 -13.893 16.650 1.00 48.62 105 ASP A C 1
ATOM 851 O O . ASP A 1 105 ? -13.267 -15.038 16.884 1.00 48.62 105 ASP A O 1
ATOM 855 N N . ASP A 1 106 ? -11.865 -13.382 17.338 1.00 47.12 106 ASP A N 1
ATOM 856 C CA . ASP A 1 106 ? -11.027 -14.234 18.213 1.00 47.12 106 ASP A CA 1
ATOM 857 C C . ASP A 1 106 ? -11.654 -14.602 19.576 1.00 47.12 106 ASP A C 1
ATOM 859 O O . ASP A 1 106 ? -11.121 -15.439 20.302 1.00 47.12 106 ASP A O 1
ATOM 863 N N . HIS A 1 107 ? -12.808 -14.029 19.939 1.00 45.84 107 HIS A N 1
ATOM 864 C CA . HIS A 1 107 ? -13.539 -14.412 21.159 1.00 45.84 107 HIS A CA 1
ATOM 865 C C . HIS A 1 107 ? -14.853 -15.169 20.913 1.00 45.84 107 HIS A C 1
ATOM 867 O O . HIS A 1 107 ? -15.484 -15.601 21.880 1.00 45.84 107 HIS A O 1
ATOM 873 N N . THR A 1 108 ? -15.248 -15.403 19.659 1.00 47.66 108 THR A N 1
ATOM 874 C CA . THR A 1 108 ? -16.544 -16.039 19.352 1.00 47.66 108 THR A CA 1
ATOM 875 C C . THR A 1 108 ? -16.452 -17.561 19.197 1.00 47.66 108 THR A C 1
ATOM 877 O O . THR A 1 108 ? -17.472 -18.239 19.223 1.00 47.66 108 THR A O 1
ATOM 880 N N . LEU A 1 109 ? -15.252 -18.154 19.149 1.00 53.84 109 LEU A N 1
ATOM 881 C CA . LEU A 1 109 ? -15.108 -19.595 18.880 1.00 53.84 109 LEU A CA 1
ATOM 882 C C . LEU A 1 109 ? -15.038 -20.531 20.103 1.00 53.84 109 LEU A C 1
ATOM 884 O O . LEU A 1 109 ? -14.889 -21.736 19.919 1.00 53.84 109 LEU A O 1
ATOM 888 N N . CYS A 1 110 ? -15.219 -20.043 21.338 1.00 50.62 110 CYS A N 1
ATOM 889 C CA . CYS A 1 110 ? -15.209 -20.915 22.532 1.00 50.62 110 CYS A CA 1
ATOM 890 C C . CYS A 1 110 ? -16.444 -20.830 23.448 1.00 50.62 110 CYS A C 1
ATOM 892 O O . CYS A 1 110 ? -16.501 -21.571 24.428 1.00 50.62 110 CYS A O 1
ATOM 894 N N . ILE A 1 111 ? -17.446 -19.989 23.161 1.00 52.09 111 ILE A N 1
ATOM 895 C CA . ILE A 1 111 ? -18.649 -19.885 24.018 1.00 52.09 111 ILE A CA 1
ATOM 896 C C . ILE A 1 111 ? -19.847 -20.650 23.427 1.00 52.09 111 ILE A C 1
ATOM 898 O O . ILE A 1 111 ? -20.651 -21.199 24.181 1.00 52.09 111 ILE A O 1
ATOM 902 N N . GLU A 1 112 ? -19.921 -20.830 22.104 1.00 52.16 112 GLU A N 1
ATOM 903 C CA . GLU A 1 112 ? -21.036 -21.554 21.463 1.00 52.16 112 GLU A CA 1
ATOM 904 C C . GLU A 1 112 ? -20.968 -23.092 21.584 1.00 52.16 112 GLU A C 1
ATOM 906 O O . GLU A 1 112 ? -21.840 -23.788 21.075 1.00 52.16 112 GLU A O 1
ATOM 911 N N . MET A 1 113 ? -19.989 -23.650 22.311 1.00 51.44 113 MET A N 1
ATOM 912 C CA . MET A 1 113 ? -19.964 -25.082 22.666 1.00 51.44 113 MET A CA 1
ATOM 913 C C . MET A 1 113 ? -20.402 -25.387 24.109 1.00 51.44 113 MET A C 1
ATOM 915 O O . MET A 1 113 ? -20.550 -26.554 24.460 1.00 51.44 113 MET A O 1
ATOM 919 N N . VAL A 1 114 ? -20.667 -24.378 24.951 1.00 53.28 114 VAL A N 1
ATOM 920 C CA . VAL A 1 114 ? -21.136 -24.577 26.345 1.00 53.28 114 VAL A CA 1
ATOM 921 C C . VAL A 1 114 ? -22.513 -23.923 26.570 1.00 53.28 114 VAL A C 1
ATOM 923 O O . VAL A 1 114 ? -22.911 -23.620 27.687 1.00 53.28 114 VAL A O 1
ATOM 926 N N . GLY A 1 115 ? -23.281 -23.711 25.499 1.00 51.91 115 GLY A N 1
ATOM 927 C CA . GLY A 1 115 ? -24.681 -23.267 25.566 1.00 51.91 115 GLY A CA 1
ATOM 928 C C . GLY A 1 115 ? -25.709 -24.402 25.544 1.00 51.91 115 GLY A C 1
ATOM 929 O O . GLY A 1 115 ? -26.860 -24.192 25.904 1.00 51.91 115 GLY A O 1
ATOM 930 N N . THR A 1 116 ? -25.320 -25.621 25.168 1.00 49.72 116 THR A N 1
ATOM 931 C CA . THR A 1 116 ? -26.214 -26.789 25.103 1.00 49.72 116 THR A CA 1
ATOM 932 C C . THR A 1 116 ? -26.019 -27.706 26.307 1.00 49.72 116 THR A C 1
ATOM 934 O O . THR A 1 116 ? -25.806 -28.910 26.188 1.00 49.72 116 THR A O 1
ATOM 937 N N . LYS A 1 117 ? -26.142 -27.144 27.515 1.00 56.56 117 LYS A N 1
ATOM 938 C CA . LYS A 1 117 ? -26.627 -27.941 28.645 1.00 56.56 117 LYS A CA 1
ATOM 939 C C . LYS A 1 117 ? -28.154 -27.882 28.637 1.00 56.56 117 LYS A C 1
ATOM 941 O O . LYS A 1 117 ? -28.728 -26.856 28.965 1.00 56.56 117 LYS A O 1
ATOM 946 N N . GLN A 1 118 ? -28.744 -29.032 28.313 1.00 54.91 118 GLN A N 1
ATOM 947 C CA . GLN A 1 118 ? -30.126 -29.443 28.584 1.00 54.91 118 GLN A CA 1
ATOM 948 C C . GLN A 1 118 ? -31.241 -28.711 27.827 1.00 54.91 118 GLN A C 1
ATOM 950 O O . GLN A 1 118 ? -31.720 -27.669 28.255 1.00 54.91 118 GLN A O 1
ATOM 955 N N . LEU A 1 119 ? -31.782 -29.388 26.811 1.00 51.72 119 LEU A N 1
ATOM 956 C CA . LEU A 1 119 ? -33.230 -29.564 26.712 1.00 51.72 119 LEU A CA 1
ATOM 957 C C . LEU A 1 119 ? -33.544 -30.936 26.094 1.00 51.72 119 LEU A C 1
ATOM 959 O O . LEU A 1 119 ? -33.288 -31.171 24.920 1.00 51.72 119 LEU A O 1
ATOM 963 N N . ASP A 1 120 ? -34.078 -31.793 26.964 1.00 51.16 120 ASP A N 1
ATOM 964 C CA . ASP A 1 120 ? -35.181 -32.723 26.708 1.00 51.16 120 ASP A CA 1
ATOM 965 C C . ASP A 1 120 ? -34.967 -33.955 25.806 1.00 51.16 120 ASP A C 1
ATOM 967 O O . ASP A 1 120 ? -34.999 -33.872 24.580 1.00 51.16 120 ASP A O 1
ATOM 971 N N . SER A 1 121 ? -34.810 -35.119 26.454 1.00 43.69 121 SER A N 1
ATOM 972 C CA . SER A 1 121 ? -35.764 -36.253 26.448 1.00 43.69 121 SER A CA 1
ATOM 973 C C . SER A 1 121 ? -35.141 -37.491 27.103 1.00 43.69 121 SER A C 1
ATOM 975 O O . SER A 1 121 ? -34.044 -37.910 26.668 1.00 43.69 121 SER A O 1
#

Sequence (121 aa):
FEQQQQARAAPPAPTRPHFKKEHIDVIPIFKGEPEGLHQFLHITQKLVDRFYNHDDPDDFENTMVISAIKSKILPPASHAVFSAAIDTYEKIKEALLNAYTDRRDDHTLCIEMVGTKQLDS

Radius of gyration: 23.67 Å; chains: 1; bounding box: 63×44×81 Å

Secondary structure (DSSP, 8-state):
--------PPPPP--PPP--HHHHHHSPPBSS-HHHHHHHHHHHHHHHHHH--SS-TT-HHHHHHHHHHHHTB-TTTHHHH-STT--SHHHHHHHHHHHHS-SSSTTSTTTTTSS------

Foldseek 3Di:
DDDDPDPPDDDPDPDQDADDPVLLVVQAAAAQALVVLVVNLVSLVVCCVRQPDPPDNPDVSQQVSVVSSLVSHDPPRNVQQVPPPRSHPVSSNVSSCVRRVDDPPPPPPPPVVPPPDDDDD

pLDDT: mean 72.37, std 13.48, range [43.69, 87.94]

Organism: Lygus hesperus (NCBI:txid30085)

=== Feature glossary ===
Legend for the data blocks above and below:

— What the protein is —

Sequence gives the chain of amino acids in standard one-letter code (A=alanine, C=cysteine, …, Y=tyrosine), read N→C. It is the only feature that is directly encoded by the gene; all structural features are derived from the folded form of this sequence.

The annotation block draws on four external resources. InterPro: which protein families and domains the sequence belongs to. GO: standardized terms for what the protein does, what process it participates in, and where in the cell it acts. CATH: which structural fold it has in the CATH hierarchy. Organism: the species of origin.

— Where its atoms are —

Atomic coordinates in PDBx/mmCIF format — the same representation the Protein Data Bank distributes. Each line of the _atom_site loop places one backbone atom in Cartesian space (units: ångströms, origin: arbitrary).

Six rendered views show the 3D structure from the faces of a cube — i.e. along ±x, ±y, ±z. Rendering representation is drawn randomly per protein from cartoon (secondary-structure ribbons), sticks (backbone bonds), or molecular surface; coloring is either N→C rainbow (blue at the N-terminus through red at the C-terminus) or one color per chain.

— Local backbone conformation —

DSSP 8-state secondary structure assigns each residue one of H (α-helix), G (3₁₀-helix), I (π-helix), E (extended β-strand), B (isolated β-bridge), T (hydrogen-bonded turn), S (bend), or '-' (coil). The assignment is computed from backbone hydrogen-bond geometry via the Kabsch–Sander algorithm.

P-SEA three-state annotation labels each residue as helix, strand, or coil based purely on the geometry of the Cα trace. It serves as a fallback when the full backbone (and thus DSSP) is unavailable.

φ (phi) and ψ (psi) are the two rotatable backbone dihedrals per residue: φ is the C(i-1)–N–Cα–C torsion, ψ is the N–Cα–C–N(i+1) torsion, both in degrees on (−180°, 180°]. α-helical residues cluster near (−60°, −45°); β-strand residues near (−120°, +130°). A Ramachandran plot is simply a scatter of (φ, ψ) for every residue.

— Global shape and packing —

Radius of gyration (Rg) is the root-mean-square distance of Cα atoms from their centroid — a single number for overall size and compactness. A globular domain of N residues has Rg ≈ 2.2·N^0.38 Å; an extended or disordered chain has a much larger Rg. The Cα contact count is the number of residue pairs whose Cα atoms are within 8 Å and are more than four positions apart in sequence — a standard proxy for tertiary packing density. The bounding box is the smallest axis-aligned box enclosing all Cα atoms.

Accessible surface area quantifies burial. A residue with SASA near zero is packed into the hydrophobic core; one with SASA >100 Å² sits on the surface. Computed here via the Shrake–Rupley numerical algorithm with a 1.4 Å probe.

The contact map is a binary N×N matrix image: pixel (i, j) is dark where Cα_i and Cα_j are within 8 Å and |i−j|>4. Because the |i−j|>4 filter removes local helical contacts, off-diagonal stripes parallel to the main diagonal indicate parallel β-sheets; stripes perpendicular to it indicate antiparallel β-sheets. The Ramachandran plot scatters every residue's (φ, ψ) pair against the sterically allowed regions. The PAE heatmap renders the predicted-aligned-error matrix.

— Structural neighborhood —

A 3Di character summarizes, for each residue, the relative orientation of the Cα frame of its nearest spatial neighbor. Because it encodes fold topology rather than chemistry, 3Di alignments detect remote structural similarity that sequence alignment misses.

Structural nearest neighbors (via Foldseek easy-search vs the PDB). Reported per hit: target PDB id, E-value, and alignment TM-score. A TM-score above ~0.5 is the conventional threshold for 'same fold'.

— Confidence and disorder —

For AlphaFold models, the B-factor field carries pLDDT — the model's own estimate of local accuracy on a 0–100 scale. Regions with pLDDT<50 should be treated as essentially unmodeled; they often correspond to intrinsically disordered segments.

B-factor (Debye–Waller factor) reflects atomic displacement in the crystal lattice. It is an experimental observable (units Å²), not a prediction; low values mean the atom is pinned down, high values mean it moves or is heterogeneous across the crystal.

Predicted Aligned Error (PAE) is an AlphaFold confidence matrix: entry (i, j) is the expected error in the position of residue j, in ångströms, when the prediction is superimposed on the true structure at residue i. Low PAE within a block of residues means that block is internally rigid and well-predicted; high PAE between two blocks means their relative placement is uncertain even if each block individually is confident.